Protein AF-A0A528TER4-F1 (afdb_monomer_lite)

Structure (mmCIF, N/CA/C/O backbone):
data_AF-A0A528TER4-F1
#
_entry.id   AF-A0A528TER4-F1
#
loop_
_atom_site.group_PDB
_atom_site.id
_atom_site.type_symbol
_atom_site.label_atom_id
_atom_site.label_alt_id
_atom_site.label_comp_id
_atom_site.label_asym_id
_atom_site.label_entity_id
_atom_site.label_seq_id
_atom_site.pdbx_PDB_ins_code
_atom_site.Cartn_x
_atom_site.Cartn_y
_atom_site.Cartn_z
_atom_site.occupancy
_atom_site.B_iso_or_equiv
_atom_site.auth_seq_id
_atom_site.auth_comp_id
_atom_site.auth_asym_id
_atom_site.auth_atom_id
_atom_site.pdbx_PDB_model_num
ATOM 1 N N . LEU A 1 1 ? 4.139 5.846 -11.575 1.00 72.94 1 LEU A N 1
ATOM 2 C CA . LEU A 1 1 ? 4.738 4.692 -12.286 1.00 72.94 1 LEU A CA 1
ATOM 3 C C . LEU A 1 1 ? 5.428 5.177 -13.558 1.00 72.94 1 LEU A C 1
ATOM 5 O O . LEU A 1 1 ? 4.975 6.177 -14.112 1.00 72.94 1 LEU A O 1
ATOM 9 N N . PRO A 1 2 ? 6.540 4.557 -13.987 1.00 71.75 2 PRO A N 1
ATOM 10 C CA . PRO A 1 2 ? 7.229 4.958 -15.211 1.00 71.75 2 PRO A CA 1
ATOM 11 C C . PRO A 1 2 ? 6.320 4.780 -16.432 1.00 71.75 2 PRO A C 1
ATOM 13 O O . PRO A 1 2 ? 5.716 3.729 -16.604 1.00 71.75 2 PRO A O 1
ATOM 16 N N . GLN A 1 3 ? 6.257 5.793 -17.301 1.00 73.69 3 GLN A N 1
ATOM 17 C CA . GLN A 1 3 ? 5.520 5.713 -18.570 1.00 73.69 3 GLN A CA 1
ATOM 18 C C . GLN A 1 3 ? 6.151 4.694 -19.540 1.00 73.69 3 GLN A C 1
ATOM 20 O O . GLN A 1 3 ? 5.451 4.097 -20.348 1.00 73.69 3 GLN A O 1
ATOM 25 N N . TYR A 1 4 ? 7.470 4.483 -19.431 1.00 79.06 4 TYR A N 1
ATOM 26 C CA . TYR A 1 4 ? 8.246 3.531 -20.229 1.00 79.06 4 TYR A CA 1
ATOM 27 C C . TYR A 1 4 ? 9.183 2.724 -19.309 1.00 79.06 4 TYR A C 1
ATOM 29 O O . TYR A 1 4 ? 10.336 3.118 -19.114 1.00 79.06 4 TYR A O 1
ATOM 37 N N . PRO A 1 5 ? 8.704 1.644 -18.667 1.00 77.19 5 PRO A N 1
ATOM 38 C CA . PRO A 1 5 ? 9.553 0.791 -17.843 1.00 77.19 5 PRO A CA 1
ATOM 39 C C . PRO A 1 5 ? 10.582 0.050 -18.709 1.00 77.19 5 PRO A C 1
ATOM 41 O O . PRO A 1 5 ? 10.255 -0.474 -19.770 1.00 77.19 5 PRO A O 1
ATOM 44 N N . SER A 1 6 ? 11.836 0.004 -18.260 1.00 81.56 6 SER A N 1
ATOM 45 C CA . SER A 1 6 ? 12.939 -0.636 -18.998 1.00 81.56 6 SER A CA 1
ATOM 46 C C . SER A 1 6 ? 13.783 -1.583 -18.142 1.00 81.56 6 SER A C 1
ATOM 48 O O . SER A 1 6 ? 14.847 -2.020 -18.576 1.00 81.56 6 SER A O 1
ATOM 50 N N . ASN A 1 7 ? 13.361 -1.858 -16.906 1.00 83.44 7 ASN A N 1
ATOM 51 C CA . ASN A 1 7 ? 14.090 -2.694 -15.955 1.00 83.44 7 ASN A CA 1
ATOM 52 C C . ASN A 1 7 ? 13.231 -3.872 -15.481 1.00 83.44 7 ASN A C 1
ATOM 54 O O . ASN A 1 7 ? 12.021 -3.887 -15.678 1.00 83.44 7 ASN A O 1
ATOM 58 N N . ALA A 1 8 ? 13.870 -4.847 -14.833 1.00 83.25 8 ALA A N 1
ATOM 59 C CA . ALA A 1 8 ? 13.226 -6.090 -14.406 1.00 83.25 8 ALA A CA 1
ATOM 60 C C . ALA A 1 8 ? 12.085 -5.901 -13.389 1.00 83.25 8 ALA A C 1
ATOM 62 O O . ALA A 1 8 ? 11.243 -6.780 -13.261 1.00 83.25 8 ALA A O 1
ATOM 63 N N . LEU A 1 9 ? 12.058 -4.774 -12.674 1.00 82.81 9 LEU A N 1
ATOM 64 C CA . LEU A 1 9 ? 11.031 -4.470 -11.676 1.00 82.81 9 LEU A CA 1
ATOM 65 C C . LEU A 1 9 ? 9.868 -3.663 -12.259 1.00 82.81 9 LEU A C 1
ATOM 67 O O . LEU A 1 9 ? 8.907 -3.391 -11.551 1.00 82.81 9 LEU A O 1
ATOM 71 N N . ASN A 1 10 ? 9.974 -3.216 -13.516 1.00 79.19 10 ASN A N 1
ATOM 72 C CA . ASN A 1 10 ? 9.051 -2.264 -14.135 1.00 79.19 10 ASN A CA 1
ATOM 73 C C . ASN A 1 10 ? 8.776 -1.013 -13.272 1.00 79.19 10 ASN A C 1
ATOM 75 O O . ASN A 1 10 ? 7.738 -0.364 -13.404 1.00 79.19 10 ASN A O 1
ATOM 79 N N . TYR A 1 11 ? 9.727 -0.639 -12.411 1.00 81.69 11 TYR A N 1
ATOM 80 C CA . TYR A 1 11 ? 9.564 0.419 -11.416 1.00 81.69 11 TYR A CA 1
ATOM 81 C C . TYR A 1 11 ? 10.688 1.445 -11.515 1.00 81.69 11 TYR A C 1
ATOM 83 O O . TYR A 1 11 ? 11.825 1.109 -11.841 1.00 81.69 11 TYR A O 1
ATOM 91 N N . ASN A 1 12 ? 10.385 2.709 -11.230 1.00 82.88 12 ASN A N 1
ATOM 92 C CA . ASN A 1 12 ? 11.395 3.759 -11.161 1.00 82.88 12 ASN A CA 1
ATOM 93 C C . ASN A 1 12 ? 11.517 4.255 -9.719 1.00 82.88 12 ASN A C 1
ATOM 95 O O . ASN A 1 12 ? 10.528 4.689 -9.133 1.00 82.88 12 ASN A O 1
ATOM 99 N N . LEU A 1 13 ? 12.725 4.193 -9.159 1.00 78.94 13 LEU A N 1
ATOM 100 C CA . LEU A 1 13 ? 13.003 4.616 -7.790 1.00 78.94 13 LEU A CA 1
ATOM 101 C C . LEU A 1 13 ? 13.249 6.127 -7.758 1.00 78.94 13 LEU A C 1
ATOM 103 O O . LEU A 1 13 ? 14.355 6.596 -8.012 1.00 78.94 13 LEU A O 1
ATOM 107 N N . THR A 1 14 ? 12.205 6.894 -7.453 1.00 82.00 14 THR A N 1
ATOM 108 C CA . THR A 1 14 ? 12.287 8.355 -7.270 1.00 82.00 14 THR A CA 1
ATOM 109 C C . THR A 1 14 ? 12.254 8.787 -5.801 1.00 82.00 14 THR A C 1
ATOM 111 O O . THR A 1 14 ? 12.360 9.977 -5.515 1.00 82.00 14 THR A O 1
ATOM 114 N N . TRP A 1 15 ? 12.127 7.831 -4.875 1.00 79.50 15 TRP A N 1
ATOM 115 C CA . TRP A 1 15 ? 12.040 8.037 -3.424 1.00 79.50 15 TRP A CA 1
ATOM 116 C C . TRP A 1 15 ? 12.920 7.033 -2.669 1.00 79.50 15 TRP A C 1
ATOM 118 O O . TRP A 1 15 ? 13.644 6.250 -3.282 1.00 79.50 15 TRP A O 1
ATOM 128 N N . SER A 1 16 ? 12.868 7.074 -1.335 1.00 88.00 16 SER A N 1
ATOM 129 C CA . SER A 1 16 ? 13.627 6.173 -0.465 1.00 88.00 16 SER A CA 1
ATOM 130 C C . SER A 1 16 ? 13.255 4.710 -0.706 1.00 88.00 16 SER A C 1
ATOM 132 O O . SER A 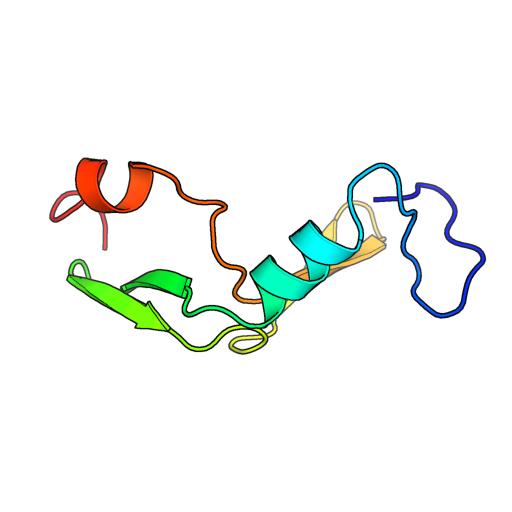1 16 ? 12.119 4.308 -0.457 1.00 88.00 16 SER A O 1
ATOM 134 N N . THR A 1 17 ? 14.232 3.909 -1.130 1.00 87.81 17 THR A N 1
ATOM 135 C CA . THR A 1 17 ? 14.082 2.457 -1.279 1.00 87.81 17 THR A CA 1
ATOM 136 C C . THR A 1 17 ? 13.695 1.794 0.042 1.00 87.81 17 THR A C 1
ATOM 138 O O . THR A 1 17 ? 12.817 0.939 0.051 1.00 87.81 17 THR A O 1
ATOM 141 N N . ASP A 1 18 ? 14.292 2.225 1.157 1.00 91.31 18 ASP A N 1
ATOM 142 C CA . ASP A 1 18 ? 13.996 1.672 2.484 1.00 91.31 18 ASP A CA 1
ATOM 143 C C . ASP A 1 18 ? 12.537 1.924 2.886 1.00 91.31 18 ASP A C 1
ATOM 145 O O . ASP A 1 18 ? 11.903 1.062 3.485 1.00 91.31 18 ASP A O 1
ATOM 149 N N . GLY A 1 19 ? 11.984 3.083 2.506 1.00 90.62 19 GLY A N 1
ATOM 150 C CA . GLY A 1 19 ? 10.579 3.414 2.753 1.00 90.62 19 GLY A CA 1
ATOM 151 C C . GLY A 1 19 ? 9.633 2.487 1.995 1.00 90.62 19 GLY A C 1
ATOM 152 O O . GLY A 1 19 ? 8.751 1.892 2.602 1.00 90.62 19 GLY A O 1
ATOM 153 N N . VAL A 1 20 ? 9.879 2.290 0.697 1.00 90.06 20 VAL A N 1
ATOM 154 C CA . VAL A 1 20 ? 9.071 1.385 -0.140 1.00 90.06 20 VAL A CA 1
ATOM 155 C C . VAL A 1 20 ? 9.132 -0.053 0.377 1.00 90.06 20 VAL A C 1
ATOM 157 O O . VAL A 1 20 ? 8.119 -0.739 0.427 1.00 90.06 20 VAL A O 1
ATOM 160 N N . ILE A 1 21 ? 10.310 -0.519 0.797 1.00 92.50 21 ILE A N 1
ATOM 161 C CA . ILE A 1 21 ? 10.442 -1.859 1.384 1.00 92.50 21 ILE A CA 1
ATOM 162 C C . ILE A 1 21 ? 9.634 -1.957 2.683 1.00 92.50 21 ILE A C 1
ATOM 164 O O . ILE A 1 21 ? 8.928 -2.941 2.883 1.00 92.50 21 ILE A O 1
ATOM 168 N N . ASN A 1 22 ? 9.698 -0.941 3.546 1.00 93.12 22 ASN A N 1
ATOM 169 C CA . ASN A 1 22 ? 8.939 -0.921 4.793 1.00 93.12 22 ASN A CA 1
ATOM 170 C C . ASN A 1 22 ? 7.420 -0.990 4.550 1.00 93.12 22 ASN A C 1
ATOM 172 O O . ASN A 1 22 ? 6.720 -1.723 5.247 1.00 93.12 22 ASN A O 1
ATOM 176 N N . GLU A 1 23 ? 6.920 -0.292 3.525 1.00 92.56 23 GLU A N 1
ATOM 177 C CA . GLU A 1 23 ? 5.506 -0.336 3.117 1.00 92.56 23 GLU A CA 1
ATOM 178 C C . GLU A 1 23 ? 5.031 -1.756 2.758 1.00 92.56 23 GLU A C 1
ATOM 180 O O . GLU A 1 23 ? 3.858 -2.082 2.945 1.00 92.56 23 GLU A O 1
ATOM 185 N N . TYR A 1 24 ? 5.941 -2.610 2.281 1.00 94.19 24 TYR A N 1
ATOM 186 C CA . TYR A 1 24 ? 5.673 -4.000 1.893 1.00 94.19 24 TYR A CA 1
ATOM 187 C C . TYR A 1 24 ? 5.899 -5.018 3.019 1.00 94.19 24 TYR A C 1
ATOM 189 O O . TYR A 1 24 ? 5.643 -6.206 2.824 1.00 94.19 24 TYR A O 1
ATOM 197 N N . CYS A 1 25 ? 6.400 -4.592 4.180 1.00 94.25 25 CYS A N 1
ATOM 198 C CA . CYS A 1 25 ? 6.715 -5.484 5.299 1.00 94.25 25 CYS A CA 1
ATOM 199 C C . CYS A 1 25 ? 5.830 -5.259 6.527 1.00 94.25 25 CYS A C 1
ATOM 201 O O . CYS A 1 25 ? 5.577 -6.211 7.264 1.00 94.25 25 CYS A O 1
ATOM 203 N N . GLU A 1 26 ? 5.373 -4.029 6.758 1.00 95.94 26 GLU A N 1
ATOM 204 C CA . GLU A 1 26 ? 4.549 -3.699 7.923 1.00 95.94 26 GLU A CA 1
ATOM 205 C C . GLU A 1 26 ? 3.062 -4.055 7.713 1.00 95.94 26 GLU A C 1
ATOM 207 O O . GLU A 1 26 ? 2.575 -4.015 6.577 1.00 95.94 26 GLU A O 1
ATOM 212 N N . PRO A 1 27 ? 2.314 -4.374 8.791 1.00 95.19 27 PRO A N 1
ATOM 213 C CA . PRO A 1 27 ? 0.868 -4.574 8.730 1.00 95.19 27 PRO A CA 1
ATOM 214 C C . PRO A 1 27 ? 0.139 -3.389 8.085 1.00 95.19 27 PRO A C 1
ATOM 216 O O . PRO A 1 27 ? 0.501 -2.226 8.280 1.00 95.19 27 PRO A O 1
ATOM 219 N N . CYS A 1 28 ? -0.904 -3.688 7.314 1.00 96.56 28 CYS A N 1
ATOM 220 C CA . CYS A 1 28 ? -1.705 -2.683 6.624 1.00 96.56 28 CYS A CA 1
ATOM 221 C C . CYS A 1 28 ? -3.031 -2.477 7.357 1.00 96.56 28 CYS A C 1
ATOM 223 O O . CYS A 1 28 ? -3.686 -3.444 7.734 1.00 96.56 28 CYS A O 1
ATOM 225 N N . GLU A 1 29 ? -3.458 -1.230 7.528 1.00 95.19 29 GLU A N 1
ATOM 226 C CA . GLU A 1 29 ? -4.794 -0.922 8.041 1.00 95.19 29 GLU A CA 1
ATOM 227 C C . GLU A 1 29 ? -5.812 -0.976 6.898 1.00 95.19 29 GLU A C 1
ATOM 229 O O . GLU A 1 29 ? -5.555 -0.469 5.806 1.00 95.19 29 GLU A O 1
ATOM 234 N N . ALA A 1 30 ? -6.984 -1.550 7.149 1.00 94.12 30 ALA A N 1
ATOM 235 C CA . ALA A 1 30 ? -8.097 -1.574 6.206 1.00 94.12 30 ALA A CA 1
ATOM 236 C C . ALA A 1 30 ? -9.434 -1.463 6.946 1.00 94.12 30 ALA A C 1
ATOM 238 O O . ALA A 1 30 ? -9.532 -1.785 8.129 1.00 94.12 30 ALA A O 1
ATOM 239 N N . ILE A 1 31 ? -10.480 -1.019 6.247 1.00 93.31 31 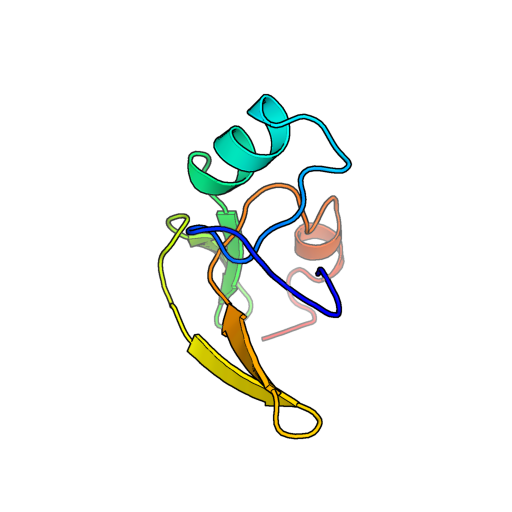ILE A N 1
ATOM 240 C CA . ILE A 1 31 ? -11.859 -1.162 6.726 1.00 93.31 31 ILE A CA 1
ATOM 241 C C . ILE A 1 31 ? -12.497 -2.293 5.928 1.00 93.31 31 ILE A C 1
ATOM 243 O O . ILE A 1 31 ? -12.629 -2.174 4.713 1.00 93.31 31 ILE A O 1
ATOM 247 N N . VAL A 1 32 ? -12.881 -3.372 6.609 1.00 91.94 32 VAL A N 1
ATOM 248 C CA . VAL A 1 32 ? -13.518 -4.546 6.003 1.00 91.94 32 VAL A CA 1
ATOM 249 C C . VAL A 1 32 ? -14.855 -4.773 6.687 1.00 91.94 32 VAL A C 1
ATOM 251 O O . VAL A 1 32 ? -14.916 -4.933 7.906 1.00 91.94 32 VAL A O 1
ATOM 254 N N . GLU A 1 33 ? -15.938 -4.765 5.908 1.00 90.94 33 GLU A N 1
ATOM 255 C CA . GLU A 1 33 ? -17.308 -4.895 6.424 1.00 90.94 33 GLU A CA 1
ATOM 256 C C . GLU A 1 33 ? -17.644 -3.834 7.491 1.00 90.94 33 GLU A C 1
ATOM 258 O O . GLU A 1 33 ? -18.422 -4.068 8.417 1.00 90.94 33 GLU A O 1
ATOM 263 N N . GLY A 1 34 ? -17.071 -2.639 7.337 1.00 90.44 34 GLY A N 1
ATOM 264 C CA . GLY A 1 34 ? -17.255 -1.497 8.239 1.00 90.44 34 GLY A CA 1
ATOM 265 C C . GLY A 1 34 ? -16.413 -1.501 9.515 1.00 90.44 34 GLY A C 1
ATOM 266 O O . GLY A 1 34 ? -16.480 -0.533 10.279 1.00 90.44 34 GLY A O 1
ATOM 267 N N . GLU A 1 35 ? -15.586 -2.525 9.725 1.00 91.56 35 GLU A N 1
ATOM 268 C CA . GLU A 1 35 ? -14.691 -2.638 10.877 1.00 91.56 35 GLU A CA 1
ATOM 269 C C . GLU A 1 35 ? -13.240 -2.349 10.489 1.00 91.56 35 GLU A C 1
ATOM 271 O O . GLU A 1 35 ? -12.773 -2.765 9.432 1.00 91.56 35 GLU A O 1
ATOM 276 N N . LEU A 1 36 ? -12.516 -1.644 11.363 1.00 93.44 36 LEU A N 1
ATOM 277 C CA . LEU A 1 36 ? -11.084 -1.404 11.192 1.00 93.44 36 LEU A CA 1
ATOM 278 C C . LEU A 1 36 ? -10.307 -2.674 11.553 1.00 93.44 36 LEU A C 1
ATOM 280 O O . LEU A 1 36 ? -10.416 -3.159 12.682 1.00 93.44 36 LEU A O 1
ATOM 284 N N . VAL A 1 37 ? -9.517 -3.183 10.613 1.00 94.38 37 VAL A N 1
ATOM 285 C CA . VAL A 1 37 ? -8.750 -4.424 10.751 1.00 94.38 37 VAL A CA 1
ATOM 286 C C . VAL A 1 37 ? -7.325 -4.254 10.228 1.00 94.38 37 VAL A C 1
ATOM 288 O O . VAL A 1 37 ? -7.054 -3.385 9.400 1.00 94.38 37 VAL A O 1
ATOM 291 N N . GLU A 1 38 ? -6.420 -5.110 10.700 1.00 96.12 38 GLU A N 1
ATOM 292 C CA . GLU A 1 38 ? -5.089 -5.265 10.115 1.00 96.12 38 GLU A CA 1
ATOM 293 C C . GLU A 1 38 ? -5.105 -6.395 9.081 1.00 96.12 38 GLU A C 1
ATOM 295 O O . GLU A 1 38 ? -5.595 -7.495 9.357 1.00 96.12 38 GLU A O 1
ATOM 300 N N . VAL A 1 39 ? -4.547 -6.128 7.903 1.00 96.19 39 VAL A N 1
ATOM 301 C CA . VAL A 1 39 ? -4.386 -7.093 6.812 1.00 96.19 39 VAL A CA 1
ATOM 302 C C . VAL A 1 39 ? -2.902 -7.274 6.471 1.00 96.19 39 VAL A C 1
ATOM 304 O O . VAL A 1 39 ? -2.099 -6.350 6.656 1.00 96.19 39 VAL A O 1
ATOM 307 N N . PRO A 1 40 ? -2.500 -8.469 6.005 1.00 96.94 40 PRO A N 1
ATOM 308 C CA . PRO A 1 40 ? -1.120 -8.722 5.611 1.00 96.94 40 PRO A CA 1
ATOM 309 C C . PRO A 1 40 ? -0.705 -7.865 4.400 1.00 96.94 40 PRO A C 1
ATOM 311 O O . PRO A 1 40 ? -1.499 -7.701 3.468 1.00 96.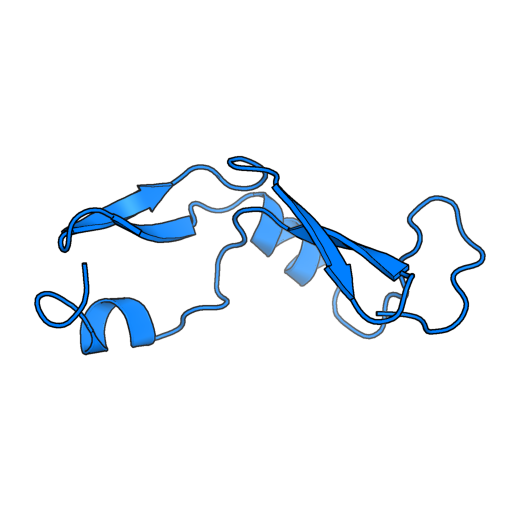94 40 PRO A O 1
ATOM 314 N N . PRO A 1 41 ? 0.536 -7.342 4.378 1.00 96.81 41 PRO A N 1
ATOM 315 C CA . PRO A 1 41 ? 1.074 -6.679 3.196 1.00 96.81 41 PRO A CA 1
ATOM 316 C C . PRO A 1 41 ? 1.299 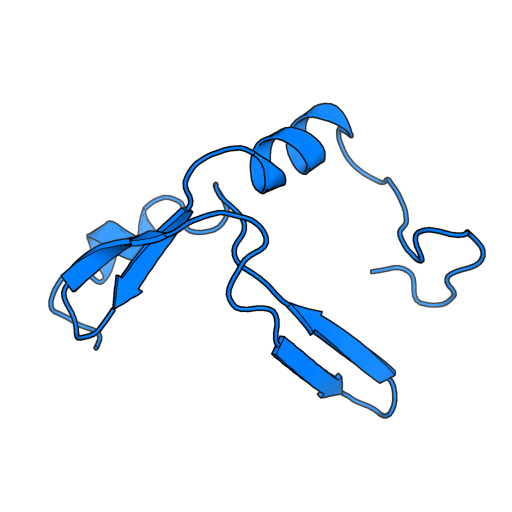-7.690 2.064 1.00 96.81 41 PRO A C 1
ATOM 318 O O . PRO A 1 41 ? 1.454 -8.885 2.316 1.00 96.81 41 PRO A O 1
ATOM 321 N N . LEU A 1 42 ? 1.354 -7.207 0.818 1.00 95.94 42 LEU A N 1
ATOM 322 C CA . LEU A 1 42 ? 1.544 -8.020 -0.404 1.00 95.94 42 LEU A CA 1
ATOM 323 C C . LEU A 1 42 ? 0.432 -9.044 -0.710 1.00 95.94 42 LEU A C 1
ATOM 325 O O . LEU A 1 42 ? 0.536 -9.779 -1.692 1.00 95.94 42 LEU A O 1
ATOM 329 N N . GLU A 1 43 ? -0.630 -9.081 0.088 1.00 96.31 43 GLU A N 1
ATOM 330 C CA . GLU A 1 43 ? -1.789 -9.944 -0.129 1.00 96.31 43 GLU A CA 1
ATOM 331 C C . GLU A 1 43 ? -2.919 -9.206 -0.851 1.00 96.31 43 GLU A C 1
ATOM 333 O O . GLU A 1 43 ? -2.853 -7.997 -1.091 1.00 96.31 43 GLU A O 1
ATOM 338 N N . GLU A 1 44 ? -3.951 -9.972 -1.217 1.00 93.81 44 GLU A N 1
ATOM 339 C CA . GLU A 1 44 ? -5.128 -9.484 -1.951 1.00 93.81 44 GLU A CA 1
ATOM 340 C C . GLU A 1 44 ? -4.760 -8.874 -3.310 1.00 93.81 44 GLU A C 1
ATOM 342 O O . GLU A 1 44 ? -5.361 -7.909 -3.773 1.00 93.81 44 GLU A O 1
ATOM 347 N N . ARG A 1 45 ? -3.755 -9.472 -3.969 1.00 96.44 45 ARG A N 1
ATOM 348 C CA . ARG A 1 45 ? -3.275 -9.011 -5.270 1.00 96.44 45 ARG A CA 1
ATOM 349 C C . ARG A 1 45 ? -4.395 -9.036 -6.306 1.00 96.44 45 ARG A C 1
ATOM 351 O O . ARG A 1 45 ? -4.908 -10.102 -6.654 1.00 96.44 45 ARG A O 1
ATOM 3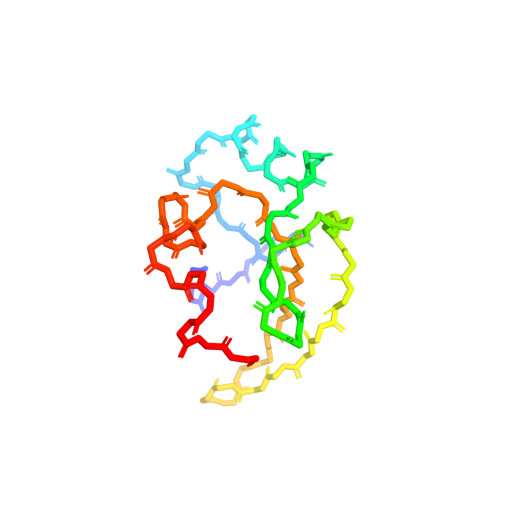58 N N . GLU A 1 46 ? -4.677 -7.876 -6.871 1.00 96.06 46 GLU A N 1
ATOM 359 C CA . GLU A 1 46 ? -5.618 -7.694 -7.964 1.00 96.06 46 GLU A CA 1
ATOM 360 C C . GLU A 1 46 ? -4.919 -7.168 -9.218 1.00 96.06 46 GLU A C 1
ATOM 362 O O . GLU A 1 46 ? -3.886 -6.499 -9.158 1.00 96.06 46 GLU A O 1
ATOM 367 N N . GLU A 1 47 ? -5.499 -7.488 -10.372 1.00 96.25 47 GLU A N 1
ATOM 368 C CA . GLU A 1 47 ? -5.077 -6.972 -11.667 1.00 96.25 47 GLU A CA 1
ATOM 369 C C . GLU A 1 47 ? -6.199 -6.133 -12.265 1.00 96.25 47 GLU A C 1
ATOM 371 O O . GLU A 1 47 ? -7.360 -6.551 -12.299 1.00 96.25 47 GLU A O 1
ATOM 376 N N . PHE A 1 48 ? -5.850 -4.965 -12.793 1.00 92.75 48 PHE A N 1
ATOM 377 C CA . PHE A 1 48 ? -6.789 -4.134 -13.535 1.00 92.75 48 PHE A CA 1
ATOM 378 C C . PHE A 1 48 ? -6.114 -3.511 -14.750 1.00 92.75 48 PHE A C 1
ATOM 380 O O . PHE A 1 48 ? -4.894 -3.373 -14.814 1.00 92.75 48 PHE A O 1
ATOM 387 N N . SER A 1 49 ? -6.915 -3.121 -15.737 1.00 93.94 49 SER A N 1
ATOM 388 C CA . SER A 1 49 ? -6.422 -2.430 -16.923 1.00 93.94 49 SER A CA 1
ATOM 389 C C . SER A 1 49 ? -6.962 -1.010 -16.971 1.00 93.94 49 SER A C 1
ATOM 391 O O . SER A 1 49 ? -8.166 -0.793 -16.839 1.00 93.94 49 SER A O 1
ATOM 393 N N . LEU A 1 50 ? -6.077 -0.049 -17.213 1.00 91.12 50 LEU A N 1
ATOM 394 C CA . LEU A 1 50 ? -6.418 1.353 -17.428 1.00 91.12 50 LEU A CA 1
ATOM 395 C C . LEU A 1 50 ? -5.690 1.833 -18.685 1.00 91.12 50 LEU A C 1
ATOM 397 O O . LEU A 1 50 ? -4.484 1.642 -18.814 1.00 91.12 50 LEU A O 1
ATOM 401 N N . ASP A 1 51 ? -6.436 2.390 -19.641 1.00 90.94 51 ASP A N 1
ATOM 402 C CA . ASP A 1 51 ? -5.915 2.867 -20.933 1.00 90.94 51 ASP A CA 1
ATOM 403 C C . ASP A 1 51 ? -5.071 1.830 -21.705 1.00 90.94 51 ASP A C 1
ATOM 405 O O . ASP A 1 51 ? -4.108 2.157 -22.397 1.00 90.94 51 ASP A O 1
ATOM 409 N N . GLY A 1 52 ? -5.440 0.549 -21.593 1.00 88.38 52 GLY A N 1
ATOM 410 C CA . GLY A 1 52 ? -4.740 -0.562 -22.248 1.00 88.38 52 GLY A CA 1
ATOM 411 C C . GLY A 1 52 ? -3.440 -0.995 -21.562 1.00 88.38 52 GLY A C 1
ATOM 412 O O . GLY A 1 52 ? -2.760 -1.883 -22.074 1.00 88.38 52 GLY A O 1
ATOM 413 N N . VAL A 1 53 ? -3.104 -0.408 -20.411 1.00 87.31 53 VAL A N 1
ATOM 414 C CA . VAL A 1 53 ? -1.986 -0.827 -19.558 1.00 87.31 53 VAL A CA 1
ATOM 415 C C . VAL A 1 53 ? -2.528 -1.667 -18.406 1.00 87.31 53 VAL A C 1
ATOM 417 O O . VAL A 1 53 ? -3.474 -1.258 -17.734 1.00 87.31 53 VAL A O 1
ATOM 420 N N . THR A 1 54 ? -1.939 -2.841 -18.181 1.00 90.69 54 THR A N 1
ATOM 421 C CA . THR A 1 54 ? -2.266 -3.700 -17.035 1.00 90.69 54 THR A CA 1
ATOM 422 C C . THR A 1 54 ? -1.438 -3.294 -15.823 1.00 90.69 54 THR A C 1
ATOM 424 O O . THR A 1 54 ? -0.221 -3.127 -15.921 1.00 90.69 54 THR A O 1
ATOM 427 N N . TYR A 1 55 ? -2.114 -3.155 -14.691 1.00 91.88 55 TYR A N 1
ATOM 428 C CA . TYR A 1 55 ? -1.559 -2.819 -13.391 1.00 91.88 55 TYR A CA 1
ATOM 429 C C . TYR A 1 55 ? -1.876 -3.917 -12.386 1.00 91.88 55 TYR A C 1
ATOM 431 O O . TYR A 1 55 ? -2.862 -4.639 -12.522 1.00 91.88 55 TYR A O 1
ATOM 439 N N . GLU A 1 56 ? -1.041 -3.978 -11.358 1.00 93.94 56 GLU A N 1
ATOM 440 C CA . GLU A 1 56 ? -1.221 -4.832 -10.196 1.00 93.94 56 GLU A CA 1
ATOM 441 C C . GLU A 1 56 ? -1.356 -3.935 -8.966 1.00 93.94 56 GLU A C 1
ATOM 443 O O . GLU A 1 56 ? -0.628 -2.944 -8.840 1.00 93.94 56 GLU A O 1
ATOM 448 N N . ALA A 1 57 ? -2.280 -4.277 -8.077 1.00 94.75 57 ALA A N 1
ATOM 449 C CA . ALA A 1 57 ? -2.451 -3.626 -6.786 1.00 94.75 57 ALA A CA 1
ATOM 450 C C . ALA A 1 57 ? -2.542 -4.684 -5.686 1.00 94.75 57 ALA A C 1
ATOM 452 O O . ALA A 1 57 ? -2.936 -5.819 -5.939 1.00 94.75 57 ALA A O 1
ATOM 453 N N . PHE A 1 58 ? -2.106 -4.323 -4.485 1.00 96.31 58 PHE A N 1
ATOM 454 C CA . PHE A 1 58 ? -2.096 -5.168 -3.294 1.00 96.31 58 PHE A CA 1
ATOM 455 C C . PHE A 1 58 ? -1.980 -4.274 -2.051 1.00 96.31 58 PHE A C 1
ATOM 457 O O . PHE A 1 58 ? -1.750 -3.065 -2.164 1.00 96.31 58 PHE A O 1
ATOM 464 N N . ASN A 1 59 ? -2.088 -4.870 -0.866 1.00 96.19 59 ASN A N 1
ATOM 465 C CA . ASN A 1 59 ? -2.040 -4.140 0.401 1.00 96.19 59 ASN A CA 1
ATOM 466 C C . ASN A 1 59 ? -0.645 -3.561 0.714 1.00 96.19 59 ASN A C 1
ATOM 468 O O . ASN A 1 59 ? 0.348 -4.291 0.781 1.00 96.19 59 ASN A O 1
ATOM 472 N N . THR A 1 60 ? -0.587 -2.244 0.943 1.00 95.56 60 THR A N 1
ATOM 473 C CA . THR A 1 60 ? 0.621 -1.492 1.335 1.00 95.56 60 THR A CA 1
ATOM 474 C C . THR A 1 60 ? 0.357 -0.652 2.578 1.00 95.56 60 THR A C 1
ATOM 476 O O . THR A 1 60 ? -0.674 0.024 2.657 1.00 95.56 60 THR A O 1
ATOM 479 N N . SER A 1 61 ? 1.296 -0.630 3.522 1.00 94.56 61 SER A N 1
ATOM 480 C CA . SER A 1 61 ? 1.129 0.115 4.772 1.00 94.56 61 SER A CA 1
ATOM 481 C C . SER A 1 61 ? 1.419 1.613 4.604 1.00 94.56 61 SER A C 1
ATOM 483 O O . SER A 1 61 ? 1.968 2.066 3.601 1.00 94.56 61 SER A O 1
ATOM 485 N N . GLY A 1 62 ? 0.993 2.425 5.576 1.00 90.56 62 GLY A N 1
ATOM 486 C CA . GLY A 1 62 ? 1.317 3.858 5.657 1.00 90.56 62 GLY A CA 1
ATOM 487 C C . GLY A 1 62 ? 0.529 4.793 4.727 1.00 90.56 62 GLY A C 1
ATOM 488 O O . GLY A 1 62 ? 0.399 5.979 5.034 1.00 90.56 62 GLY A O 1
ATOM 489 N N . GLY A 1 63 ? -0.058 4.286 3.640 1.00 89.19 63 GLY A N 1
ATOM 490 C CA . GLY A 1 63 ? -0.759 5.110 2.646 1.00 89.19 63 GLY A CA 1
ATOM 491 C C . GLY A 1 63 ? -2.052 5.779 3.137 1.00 89.19 63 GLY A C 1
ATOM 492 O O . GLY A 1 63 ? -2.416 6.846 2.642 1.00 89.19 63 GLY A O 1
ATOM 493 N N . LEU A 1 64 ? -2.746 5.191 4.118 1.00 92.44 64 LEU A N 1
ATOM 494 C CA . LEU A 1 64 ? -4.039 5.700 4.597 1.00 92.44 64 LEU A CA 1
ATOM 495 C C . LEU A 1 64 ? -3.921 6.879 5.574 1.00 92.44 64 LEU A C 1
ATOM 497 O O . LEU A 1 64 ? -4.865 7.663 5.700 1.00 92.44 64 LEU A O 1
ATOM 501 N N . GLY A 1 65 ? -2.793 7.033 6.271 1.00 89.75 65 GLY A N 1
ATOM 502 C CA . GLY A 1 65 ? -2.651 8.034 7.332 1.00 89.75 65 GLY A CA 1
ATOM 503 C C . GLY A 1 65 ? -3.789 7.939 8.360 1.00 89.75 65 GLY A C 1
ATOM 504 O O . GLY A 1 65 ? -4.049 6.884 8.914 1.00 89.75 65 GLY A O 1
ATOM 505 N N . THR A 1 66 ? -4.514 9.036 8.600 1.00 91.25 66 THR A N 1
ATOM 506 C CA . THR A 1 66 ? -5.660 9.054 9.535 1.00 91.25 66 THR A CA 1
ATOM 507 C C . THR A 1 66 ? -7.006 8.722 8.879 1.00 91.25 66 THR A C 1
ATOM 509 O O . THR A 1 66 ? -8.057 8.858 9.519 1.00 91.25 66 THR A O 1
ATOM 512 N N . LEU A 1 67 ? -7.019 8.341 7.596 1.00 93.38 67 LEU A N 1
ATOM 513 C CA . LEU A 1 67 ? -8.251 8.144 6.831 1.00 93.38 67 LEU A CA 1
ATOM 514 C C . LEU A 1 67 ? -9.093 6.993 7.386 1.00 93.38 67 LEU A C 1
ATOM 516 O O . LEU A 1 67 ? -10.308 7.150 7.512 1.00 93.38 67 LEU A O 1
ATOM 520 N N . ALA A 1 68 ? -8.451 5.884 7.760 1.00 90.19 68 ALA A N 1
ATOM 521 C CA . ALA A 1 68 ? -9.130 4.707 8.292 1.00 90.19 68 ALA A CA 1
ATOM 522 C C . ALA A 1 68 ? -9.902 5.044 9.584 1.00 90.19 68 ALA A C 1
ATOM 524 O O . ALA A 1 68 ? -11.101 4.791 9.688 1.00 90.19 68 ALA A O 1
ATOM 525 N N . GLU A 1 69 ? -9.275 5.765 10.516 1.00 89.12 69 GLU A N 1
ATOM 526 C CA . GLU A 1 69 ? -9.947 6.261 11.725 1.00 89.12 69 GLU A CA 1
ATOM 527 C C . GLU A 1 69 ? -11.042 7.293 11.420 1.00 89.12 69 GLU A C 1
ATOM 529 O O . GLU A 1 69 ? -12.128 7.272 12.001 1.00 89.12 69 GLU A O 1
ATOM 534 N N . THR A 1 70 ? -10.797 8.192 10.463 1.00 92.19 70 THR A N 1
ATOM 535 C CA . THR A 1 70 ? -11.761 9.240 10.081 1.00 92.19 70 THR A CA 1
ATOM 536 C C . THR A 1 70 ? -13.053 8.659 9.494 1.00 92.19 70 THR A C 1
ATOM 538 O O . THR A 1 70 ? -14.138 9.242 9.665 1.00 92.19 70 THR A O 1
ATOM 541 N N . LEU A 1 71 ? -12.940 7.528 8.794 1.00 91.62 71 LEU A N 1
ATOM 542 C CA . LEU A 1 71 ? -14.035 6.834 8.118 1.00 91.62 71 LEU A CA 1
ATOM 543 C C . LEU A 1 71 ? -14.612 5.659 8.914 1.00 91.62 71 LEU A C 1
ATOM 545 O O . LEU A 1 71 ? -15.581 5.046 8.461 1.00 91.62 71 LEU A O 1
ATOM 549 N N . LYS A 1 72 ? -14.095 5.385 10.113 1.00 86.31 72 LYS A N 1
ATOM 550 C CA . LYS A 1 72 ? -14.595 4.326 10.991 1.00 86.31 72 LYS A CA 1
ATOM 551 C C . LYS A 1 72 ? -16.106 4.443 11.216 1.00 86.31 72 LYS A C 1
ATOM 553 O O . LYS A 1 72 ? -16.609 5.495 11.621 1.00 86.31 72 LYS A O 1
ATOM 558 N N . GLY A 1 73 ? -16.835 3.366 10.914 1.00 85.88 73 GLY A N 1
ATOM 559 C CA . GLY A 1 73 ? -18.299 3.303 11.006 1.00 85.88 73 GLY A CA 1
ATOM 560 C C . GLY A 1 73 ? -19.067 4.150 9.978 1.00 85.88 73 GLY A C 1
ATOM 561 O O . GLY A 1 73 ? -20.286 4.276 10.095 1.00 85.88 73 GLY A O 1
ATOM 562 N N . LYS A 1 74 ? -18.388 4.757 8.992 1.00 89.38 74 LYS A N 1
ATOM 563 C CA . LYS A 1 74 ? -19.007 5.562 7.916 1.00 89.38 74 LYS A CA 1
ATOM 564 C C . LYS A 1 74 ? -18.958 4.886 6.549 1.00 89.38 74 LYS A C 1
ATOM 566 O O . LYS A 1 74 ? -19.741 5.249 5.675 1.00 89.38 74 LYS A O 1
ATOM 571 N N . VAL A 1 75 ? -18.031 3.954 6.364 1.00 90.25 75 VAL A N 1
ATOM 572 C CA . VAL A 1 75 ? -17.847 3.166 5.139 1.00 90.25 75 VAL A CA 1
ATOM 573 C C . VAL A 1 75 ? -17.934 1.680 5.482 1.00 90.25 75 VAL A C 1
ATOM 575 O O . VAL A 1 75 ? -17.795 1.335 6.655 1.00 90.25 75 VAL A O 1
ATOM 578 N N . ARG A 1 76 ? -18.228 0.834 4.490 1.00 78.62 76 ARG A N 1
ATOM 579 C CA . ARG A 1 76 ? -18.361 -0.618 4.641 1.00 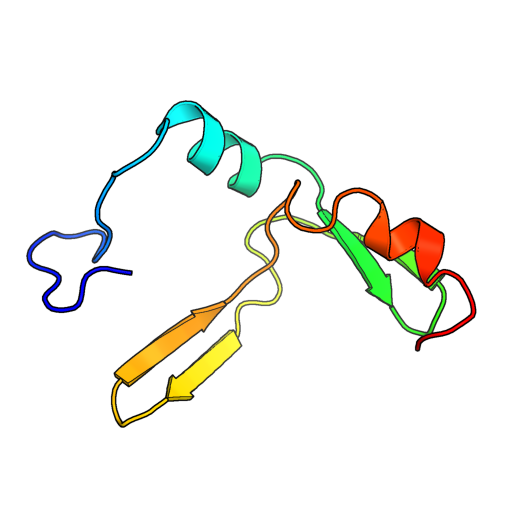78.62 76 ARG A CA 1
ATOM 580 C C . ARG A 1 76 ? -17.408 -1.335 3.706 1.00 78.62 76 ARG A C 1
ATOM 582 O O . ARG A 1 76 ? -17.356 -0.890 2.539 1.00 78.62 76 ARG A O 1
#

pLDDT: mean 89.82, std 6.24, range [71.75, 96.94]

Sequence (76 aa):
LPQYPSNALNYNLTWSTDGVINEYCEPCEAIVEGELVEVPPLEEREEFSLDGVTYEAFNTSGGLGTLAETLKGKVR

Secondary structure (DSSP, 8-state):
--SS--STT-----S-HHHHHHHTTSPEEEEETTEEEEE-TT-S-EEEEETTEEEEE---SSTTTTHHHHHTTT--

Foldseek 3Di:
DDPDQDDPVSDDPPDDPVQQVQQQQDWAWDQDPLAIDTDHGPPPWDWDDDPNDIDIDTHTHPPCPCVSVVCRNVDD

Radius of gyration: 14.71 Å; chains: 1; bounding box: 33×19×34 Å